Protein AF-A0A3D3RFQ2-F1 (afdb_monomer_lite)

pLDDT: mean 84.74, std 10.27, range [47.0, 96.25]

Secondary structure (DSSP, 8-state):
---EEEEEEEETTEEEEEEEPPPEEEEE-SSS-EEEEEE-TTS-EEEEEEE-TT-EEEE--SSPEEEEEEETTEEEEEEE-TT-EEEEEEETTEEEEEEEE-S--

Structure (mmCIF, N/CA/C/O backbone):
data_AF-A0A3D3RFQ2-F1
#
_entry.id   AF-A0A3D3RFQ2-F1
#
loop_
_atom_site.group_PDB
_atom_site.id
_atom_site.type_symbol
_atom_site.label_atom_id
_atom_site.label_alt_id
_atom_site.label_comp_id
_atom_site.label_asym_id
_atom_site.label_entity_id
_atom_site.label_seq_id
_atom_site.pdbx_PDB_ins_code
_atom_site.Cartn_x
_atom_site.Cartn_y
_atom_site.Cartn_z
_atom_site.occupancy
_atom_site.B_iso_or_equiv
_atom_site.auth_seq_id
_atom_site.auth_comp_id
_atom_site.auth_asym_id
_atom_site.auth_atom_id
_atom_site.pdbx_PDB_model_num
ATOM 1 N N . GLY A 1 1 ? 15.703 -5.232 -9.888 1.00 51.25 1 GLY A N 1
ATOM 2 C CA . GLY A 1 1 ? 14.358 -4.652 -10.049 1.00 51.25 1 GLY A CA 1
ATOM 3 C C . GLY A 1 1 ? 13.536 -5.581 -10.910 1.00 51.25 1 GLY A C 1
ATOM 4 O O . GLY A 1 1 ? 14.098 -6.161 -11.831 1.00 51.25 1 GLY A O 1
ATOM 5 N N . ARG A 1 2 ? 12.255 -5.774 -10.589 1.00 57.34 2 ARG A N 1
ATOM 6 C CA . ARG A 1 2 ? 11.299 -6.421 -11.498 1.00 57.34 2 ARG A CA 1
ATOM 7 C C . ARG A 1 2 ? 10.775 -5.330 -12.437 1.00 57.34 2 ARG A C 1
ATOM 9 O O . ARG A 1 2 ? 10.507 -4.233 -11.965 1.00 57.34 2 ARG A O 1
ATOM 16 N N . TYR A 1 3 ? 10.692 -5.596 -13.735 1.00 62.81 3 TYR A N 1
ATOM 17 C CA . TYR A 1 3 ? 10.136 -4.672 -14.730 1.00 62.81 3 TYR A CA 1
ATOM 18 C C . TYR A 1 3 ? 8.958 -5.359 -15.411 1.00 62.81 3 TYR A C 1
ATOM 20 O O . TYR A 1 3 ? 9.064 -6.540 -15.747 1.00 62.81 3 TYR A O 1
ATOM 28 N N . ARG A 1 4 ? 7.848 -4.644 -15.612 1.00 66.56 4 ARG A N 1
ATOM 29 C CA . ARG A 1 4 ? 6.675 -5.183 -16.310 1.00 66.56 4 ARG A CA 1
ATOM 30 C C . ARG A 1 4 ? 6.725 -4.736 -17.766 1.00 66.56 4 ARG A C 1
ATOM 32 O O . ARG A 1 4 ? 7.017 -3.575 -18.049 1.00 66.56 4 ARG A O 1
ATOM 39 N N . ILE A 1 5 ? 6.480 -5.657 -18.696 1.00 68.88 5 ILE A N 1
ATOM 40 C CA . ILE A 1 5 ? 6.347 -5.296 -20.109 1.00 68.88 5 ILE A CA 1
ATOM 41 C C . ILE A 1 5 ? 5.049 -4.502 -20.243 1.00 68.88 5 ILE A C 1
ATOM 43 O O . ILE A 1 5 ? 3.970 -5.026 -19.979 1.00 68.88 5 ILE A O 1
ATOM 47 N N . ASN A 1 6 ? 5.175 -3.239 -20.626 1.00 72.88 6 ASN A N 1
ATOM 48 C CA . ASN A 1 6 ? 4.053 -2.338 -20.853 1.00 72.88 6 ASN A CA 1
ATOM 49 C C . ASN A 1 6 ? 3.520 -2.478 -22.281 1.00 72.88 6 ASN A C 1
ATOM 51 O O . ASN A 1 6 ? 2.316 -2.511 -22.516 1.00 72.88 6 ASN A O 1
ATOM 55 N N . LYS A 1 7 ? 4.433 -2.588 -23.251 1.00 73.88 7 LYS A N 1
ATOM 56 C CA . LYS A 1 7 ? 4.085 -2.700 -24.666 1.00 73.88 7 LYS A CA 1
ATOM 57 C C . LYS A 1 7 ? 5.120 -3.522 -25.412 1.00 73.88 7 LYS A C 1
ATOM 59 O O . LYS A 1 7 ? 6.313 -3.398 -25.141 1.00 73.88 7 LYS A O 1
ATOM 64 N N . VAL A 1 8 ? 4.654 -4.318 -26.367 1.00 75.81 8 VAL A N 1
ATOM 65 C CA . VAL A 1 8 ? 5.494 -4.974 -27.369 1.00 75.81 8 VAL A CA 1
ATOM 66 C C . VAL A 1 8 ? 5.020 -4.507 -28.737 1.00 75.81 8 VAL A C 1
ATOM 68 O O . VAL A 1 8 ? 3.871 -4.740 -29.100 1.00 75.81 8 VAL A O 1
ATOM 71 N N . ASP A 1 9 ? 5.899 -3.842 -29.475 1.00 81.25 9 ASP A N 1
ATOM 72 C CA . ASP A 1 9 ? 5.684 -3.444 -30.860 1.00 81.25 9 ASP A CA 1
ATOM 73 C C . ASP A 1 9 ? 6.641 -4.218 -31.767 1.00 81.25 9 ASP A C 1
ATOM 75 O O . ASP A 1 9 ? 7.808 -4.446 -31.442 1.00 81.25 9 ASP A O 1
ATOM 79 N N . TRP A 1 10 ? 6.141 -4.608 -32.936 1.00 72.19 10 TRP A N 1
ATOM 80 C CA . TRP A 1 10 ? 6.935 -5.263 -33.967 1.00 72.19 10 TRP A CA 1
ATOM 81 C C . TRP A 1 10 ? 7.125 -4.320 -35.155 1.00 72.19 10 TRP A C 1
ATOM 83 O O . TRP A 1 10 ? 6.154 -3.958 -35.820 1.00 72.19 10 TRP A O 1
ATOM 93 N N . SER A 1 11 ? 8.371 -3.944 -35.449 1.00 79.62 11 SER A N 1
ATOM 94 C CA . SER A 1 11 ? 8.744 -3.185 -36.647 1.00 79.62 11 SER A CA 1
ATOM 95 C C . SER A 1 11 ? 9.912 -3.878 -37.349 1.00 79.62 11 SER A C 1
ATOM 97 O O . SER A 1 11 ? 11.074 -3.638 -37.047 1.00 79.62 11 SER A O 1
ATOM 99 N N . ASN A 1 12 ? 9.604 -4.784 -38.284 1.00 73.38 12 ASN A N 1
ATOM 100 C CA . ASN A 1 12 ? 10.589 -5.645 -38.954 1.00 73.38 12 ASN A CA 1
ATOM 101 C C . ASN A 1 12 ? 11.870 -4.875 -39.364 1.00 73.38 12 ASN A C 1
ATOM 103 O O . ASN A 1 12 ? 11.752 -3.873 -40.077 1.00 73.38 12 ASN A O 1
ATOM 107 N N . PRO A 1 13 ? 13.078 -5.317 -38.951 1.00 82.12 13 PRO A N 1
ATOM 108 C CA . PRO A 1 13 ? 13.412 -6.562 -38.230 1.00 82.12 13 PRO A CA 1
ATOM 109 C C . PRO A 1 13 ? 13.484 -6.448 -36.699 1.00 82.12 13 PRO A C 1
ATOM 111 O O . PRO A 1 13 ? 14.058 -7.311 -36.041 1.00 82.12 13 PRO A O 1
ATOM 114 N N . GLN A 1 14 ? 12.951 -5.379 -36.119 1.00 78.31 14 GLN A N 1
ATOM 115 C CA . GLN A 1 14 ? 13.103 -5.031 -34.712 1.00 78.31 14 GLN A CA 1
ATOM 116 C C . GLN A 1 14 ? 11.865 -5.410 -33.886 1.00 78.31 14 GLN A C 1
ATOM 118 O O . GLN A 1 14 ? 10.721 -5.148 -34.263 1.00 78.31 14 GLN A O 1
ATOM 123 N N . LEU A 1 15 ? 12.121 -5.997 -32.716 1.00 80.50 15 LEU A N 1
ATOM 124 C CA . LEU A 1 15 ? 11.161 -6.136 -31.625 1.00 80.50 15 LEU A CA 1
ATOM 125 C C . LEU A 1 15 ? 11.421 -5.003 -30.632 1.00 80.50 15 LEU A C 1
ATOM 127 O O . LEU A 1 15 ? 12.505 -4.938 -30.050 1.00 80.50 15 LEU A O 1
ATOM 131 N N . LEU A 1 16 ? 10.443 -4.131 -30.421 1.00 81.38 16 LEU A N 1
ATOM 132 C CA . LEU A 1 16 ? 10.509 -3.094 -29.400 1.00 81.38 16 LEU A CA 1
ATOM 133 C C . LEU A 1 16 ? 9.664 -3.516 -28.200 1.00 81.38 16 LEU A C 1
ATOM 135 O O . LEU A 1 16 ? 8.461 -3.715 -28.325 1.00 81.38 16 LEU A O 1
ATOM 139 N N . ALA A 1 17 ? 10.284 -3.616 -27.026 1.00 77.31 17 ALA A N 1
ATOM 140 C CA . ALA A 1 17 ? 9.575 -3.790 -25.765 1.00 77.31 17 ALA A CA 1
ATOM 141 C C . ALA A 1 17 ? 9.765 -2.539 -24.903 1.00 77.31 17 ALA A C 1
ATOM 143 O O . ALA A 1 17 ? 10.894 -2.136 -24.619 1.00 77.31 17 ALA A O 1
ATOM 144 N N . THR A 1 18 ? 8.667 -1.917 -24.484 1.00 76.00 18 THR A N 1
ATOM 145 C CA . THR A 1 18 ? 8.691 -0.848 -23.483 1.00 76.00 18 THR A CA 1
ATOM 146 C C . THR A 1 18 ? 8.415 -1.457 -22.120 1.00 76.00 18 THR A C 1
ATOM 148 O O . THR A 1 18 ? 7.416 -2.153 -21.935 1.00 76.00 18 THR A O 1
ATOM 151 N N . PHE A 1 19 ? 9.291 -1.180 -21.160 1.00 68.56 19 PHE A N 1
ATOM 152 C CA . PHE A 1 19 ? 9.153 -1.630 -19.781 1.00 68.56 19 PHE A CA 1
ATOM 153 C C . PHE A 1 19 ? 8.673 -0.479 -18.903 1.00 68.56 19 PHE A C 1
ATOM 155 O O . PHE A 1 19 ? 9.154 0.645 -19.042 1.00 68.56 19 PHE A O 1
ATOM 162 N N . THR A 1 20 ? 7.759 -0.765 -17.982 1.00 69.62 20 THR A N 1
ATOM 163 C CA . THR A 1 20 ? 7.373 0.154 -16.909 1.00 69.62 20 THR A CA 1
ATOM 164 C C . THR A 1 20 ? 7.795 -0.398 -15.559 1.00 69.62 20 THR A C 1
ATOM 166 O O . THR A 1 20 ? 8.080 -1.591 -15.383 1.00 69.62 20 THR A O 1
ATOM 169 N N . VAL A 1 21 ? 7.880 0.515 -14.597 1.00 70.69 21 VAL A N 1
ATOM 170 C CA . VAL A 1 21 ? 8.053 0.157 -13.197 1.00 70.69 21 VAL A CA 1
ATOM 171 C C . VAL A 1 21 ? 6.775 -0.559 -12.753 1.00 70.69 21 VAL A C 1
ATOM 173 O O . VAL A 1 21 ? 5.690 -0.047 -13.020 1.00 70.69 21 VAL A O 1
ATOM 176 N N . PRO A 1 22 ? 6.865 -1.749 -12.138 1.00 74.00 22 PRO A N 1
ATOM 177 C CA . PRO A 1 22 ? 5.690 -2.410 -11.599 1.00 74.00 22 PRO A CA 1
ATOM 178 C C . PRO A 1 22 ? 5.082 -1.534 -10.502 1.00 74.00 22 PRO A C 1
ATOM 180 O O . PRO A 1 22 ? 5.784 -1.085 -9.594 1.00 74.00 22 PRO A O 1
ATOM 183 N N . GLU A 1 23 ? 3.783 -1.286 -10.615 1.00 85.00 23 GLU A N 1
ATOM 184 C CA . GLU A 1 23 ? 3.038 -0.483 -9.653 1.00 85.00 23 GLU A CA 1
ATOM 185 C C . GLU A 1 23 ? 3.015 -1.180 -8.292 1.00 85.00 23 GLU A C 1
ATOM 187 O O . GLU A 1 23 ? 2.842 -2.396 -8.188 1.00 85.00 23 GLU A O 1
ATOM 192 N N . LEU A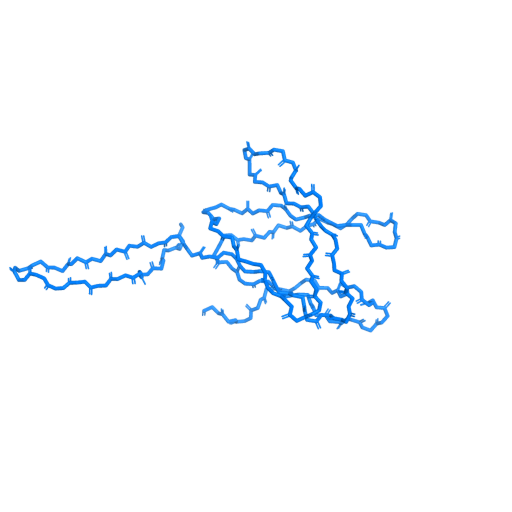 1 24 ? 3.182 -0.395 -7.234 1.00 88.81 24 LEU A N 1
ATOM 193 C CA . LEU A 1 24 ? 2.898 -0.824 -5.876 1.00 88.81 24 LEU A CA 1
ATOM 194 C C . LEU A 1 24 ? 1.424 -0.549 -5.603 1.00 88.81 24 LEU A C 1
ATOM 196 O O . LEU A 1 24 ? 0.978 0.589 -5.745 1.00 88.81 24 LEU A O 1
ATOM 200 N N . LYS A 1 25 ? 0.675 -1.566 -5.187 1.00 92.69 25 LYS A N 1
ATOM 201 C CA . LYS A 1 25 ? -0.753 -1.436 -4.882 1.00 92.69 25 LYS A CA 1
ATOM 202 C C . LYS A 1 25 ? -1.001 -1.681 -3.401 1.00 92.69 25 LYS A C 1
ATOM 204 O O . LYS A 1 25 ? -0.459 -2.621 -2.831 1.00 92.69 25 LYS A O 1
ATOM 209 N N . LEU A 1 26 ? -1.825 -0.844 -2.785 1.00 93.25 26 LEU A N 1
ATOM 210 C CA . LEU A 1 26 ? -2.288 -1.011 -1.413 1.00 93.25 26 LEU A CA 1
ATOM 211 C C . LEU A 1 26 ? -3.814 -1.011 -1.394 1.00 93.25 26 LEU A C 1
ATOM 213 O O . LEU A 1 26 ? -4.418 -0.008 -1.768 1.00 93.25 26 LEU A O 1
ATOM 217 N N . THR A 1 27 ? -4.420 -2.099 -0.933 1.00 94.56 27 THR A N 1
ATOM 218 C CA . THR A 1 27 ? -5.876 -2.266 -0.850 1.00 94.56 27 THR A CA 1
ATOM 219 C C . THR A 1 27 ? -6.326 -2.364 0.602 1.00 94.56 27 THR A C 1
ATOM 221 O O . THR A 1 27 ? -5.663 -2.975 1.442 1.00 94.56 27 THR A O 1
ATOM 224 N N . ASN A 1 28 ? -7.458 -1.738 0.913 1.00 94.25 28 ASN A N 1
ATOM 225 C CA . ASN A 1 28 ? -8.097 -1.849 2.217 1.00 94.25 28 ASN A CA 1
ATOM 226 C C . ASN A 1 28 ? -9.318 -2.768 2.134 1.00 94.25 28 ASN A C 1
ATOM 228 O O . ASN A 1 28 ? -10.415 -2.296 1.856 1.00 94.25 28 ASN A O 1
ATOM 232 N N . ASP A 1 29 ? -9.158 -4.045 2.468 1.00 91.75 29 ASP A N 1
ATOM 233 C CA . ASP A 1 29 ? -10.269 -5.006 2.540 1.00 91.75 29 ASP A CA 1
ATOM 234 C C . ASP A 1 29 ? -10.902 -5.088 3.937 1.00 91.75 29 ASP A C 1
ATOM 236 O O . ASP A 1 29 ? -11.683 -5.991 4.257 1.00 91.75 29 ASP A O 1
ATOM 240 N N . THR A 1 30 ? -10.601 -4.118 4.800 1.00 90.00 30 THR A N 1
ATOM 241 C CA . THR A 1 30 ? -11.272 -3.964 6.091 1.00 90.00 30 THR A CA 1
ATOM 242 C C . THR A 1 30 ? -12.563 -3.160 5.945 1.00 90.00 30 THR A C 1
ATOM 244 O O . THR A 1 30 ? -12.896 -2.638 4.886 1.00 90.00 30 THR A O 1
ATOM 247 N N . LYS A 1 31 ? -13.315 -3.032 7.043 1.00 89.00 31 LYS A N 1
ATOM 248 C CA . LYS A 1 31 ? -14.549 -2.230 7.100 1.00 89.00 31 LYS A CA 1
ATOM 249 C C . LYS A 1 31 ? -14.327 -0.810 7.629 1.00 89.00 31 LYS A C 1
ATOM 251 O O . LYS A 1 31 ? -15.300 -0.096 7.858 1.00 89.00 31 LYS A O 1
ATOM 256 N N . VAL A 1 32 ? -13.077 -0.409 7.862 1.00 89.94 32 VAL A N 1
ATOM 257 C CA . VAL A 1 32 ? -12.725 0.875 8.483 1.00 89.94 32 VAL A CA 1
ATOM 258 C C . VAL A 1 32 ? -11.853 1.684 7.529 1.00 89.94 32 VAL A C 1
ATOM 260 O O . VAL A 1 32 ? -10.967 1.136 6.880 1.00 89.94 32 VAL A O 1
ATOM 263 N N . GLU A 1 33 ? -12.100 2.992 7.431 1.00 92.12 33 GLU A N 1
ATOM 264 C CA . GLU A 1 33 ? -11.213 3.900 6.695 1.00 92.12 33 GLU A CA 1
ATOM 265 C C . GLU A 1 33 ? -9.838 3.947 7.369 1.00 92.12 33 GLU A C 1
ATOM 267 O O . GLU A 1 33 ? -9.730 4.073 8.590 1.00 92.12 33 GLU A O 1
ATOM 272 N N . MET A 1 34 ? -8.780 3.846 6.569 1.00 91.19 34 MET A N 1
ATOM 273 C CA . MET A 1 34 ? -7.411 3.907 7.062 1.00 91.19 34 MET A CA 1
ATOM 274 C C . MET A 1 34 ? -6.798 5.264 6.785 1.00 91.19 34 MET A C 1
ATOM 276 O O . MET A 1 34 ? -6.793 5.715 5.644 1.00 91.19 34 MET A O 1
ATOM 280 N N . GLU A 1 35 ? -6.210 5.861 7.816 1.00 94.50 35 GLU A N 1
ATOM 281 C CA . GLU A 1 35 ? -5.385 7.055 7.689 1.00 94.50 35 GLU A CA 1
ATOM 282 C C . GLU A 1 35 ? -3.910 6.687 7.856 1.00 94.50 35 GLU A C 1
ATOM 284 O O . GLU A 1 35 ? -3.532 6.019 8.825 1.00 94.50 35 GLU A O 1
ATOM 289 N N . TYR A 1 36 ? -3.075 7.077 6.896 1.00 94.62 36 TYR A N 1
ATOM 290 C CA . TYR A 1 36 ? -1.677 6.661 6.858 1.00 94.62 36 TYR A CA 1
ATOM 291 C C . TYR A 1 36 ? -0.772 7.671 6.163 1.00 94.62 36 TYR A C 1
ATOM 293 O O . TYR A 1 36 ? -1.218 8.561 5.445 1.00 94.62 36 TYR A O 1
ATOM 301 N N . GLU A 1 37 ? 0.528 7.504 6.352 1.00 96.25 37 GLU A N 1
ATOM 302 C CA . GLU A 1 37 ? 1.560 8.307 5.710 1.00 96.25 37 GLU A CA 1
ATOM 303 C C . GLU A 1 37 ? 2.543 7.393 4.981 1.00 96.25 37 GLU A C 1
ATOM 305 O O . GLU A 1 37 ? 2.776 6.247 5.382 1.00 96.25 37 GLU A O 1
ATOM 310 N N . LEU A 1 38 ? 3.137 7.919 3.912 1.00 95.06 38 LEU A N 1
ATOM 311 C CA . LEU A 1 38 ? 4.156 7.229 3.127 1.00 95.06 38 LEU A CA 1
ATOM 312 C C . LEU A 1 38 ? 5.450 8.021 3.110 1.00 95.06 38 LEU A C 1
ATOM 314 O O . LEU A 1 38 ? 5.439 9.247 3.041 1.00 95.06 38 LEU A O 1
ATOM 318 N N . LYS A 1 39 ? 6.571 7.312 3.106 1.00 94.44 39 LYS A N 1
ATOM 319 C CA . LYS A 1 39 ? 7.896 7.890 2.930 1.00 94.44 39 LYS A CA 1
ATOM 320 C C . LYS A 1 39 ? 8.679 7.086 1.900 1.00 94.44 39 LYS A C 1
ATOM 322 O O . LYS A 1 39 ? 8.835 5.875 2.038 1.00 94.44 39 LYS A O 1
ATOM 327 N N . SER A 1 40 ? 9.196 7.769 0.883 1.00 89.00 40 SER A N 1
ATOM 328 C CA . SER A 1 40 ? 10.197 7.199 -0.021 1.00 89.00 40 SER A CA 1
ATOM 329 C C . SER A 1 40 ? 11.601 7.316 0.596 1.00 89.00 40 SER A C 1
ATOM 331 O O . SER A 1 40 ? 11.791 8.081 1.546 1.00 89.00 40 SER A O 1
ATOM 333 N N . PRO A 1 41 ? 12.619 6.614 0.067 1.00 86.69 41 PRO A N 1
ATOM 334 C CA . PRO A 1 41 ? 13.986 6.702 0.588 1.00 86.69 41 PRO A CA 1
ATOM 335 C C . PRO A 1 41 ? 14.564 8.126 0.613 1.00 86.69 41 PRO A C 1
ATOM 337 O O . PRO A 1 41 ? 15.402 8.429 1.459 1.00 86.69 41 PRO A O 1
ATOM 340 N N . TYR A 1 42 ? 14.104 8.991 -0.296 1.00 84.62 42 TYR A N 1
ATOM 341 C CA . TYR A 1 42 ? 14.640 10.339 -0.506 1.00 84.62 42 TYR A CA 1
ATOM 342 C C . TYR A 1 42 ? 13.642 11.455 -0.179 1.00 84.62 42 TYR A C 1
ATOM 344 O O . TYR A 1 42 ? 13.932 12.619 -0.442 1.00 84.62 42 TYR A O 1
ATOM 352 N N . SER A 1 43 ? 12.470 11.124 0.367 1.00 86.81 43 SER A N 1
ATOM 353 C CA . SER A 1 43 ? 11.455 12.109 0.748 1.00 86.81 43 SER A CA 1
ATOM 354 C C . SER A 1 43 ? 11.217 12.105 2.251 1.00 86.81 43 SER A C 1
ATOM 356 O O . SER A 1 43 ? 11.492 11.127 2.950 1.00 86.81 43 SER A O 1
ATOM 358 N N . ASP A 1 44 ? 10.624 13.186 2.741 1.00 93.00 44 ASP A N 1
ATOM 359 C CA . ASP A 1 44 ? 9.953 13.164 4.031 1.00 93.00 44 ASP A CA 1
ATOM 360 C C . ASP A 1 44 ? 8.655 12.346 3.963 1.00 93.00 44 ASP A C 1
ATOM 362 O O . ASP A 1 44 ? 8.254 11.837 2.907 1.00 93.00 44 ASP A O 1
ATOM 366 N N . TRP A 1 45 ? 8.027 12.178 5.125 1.00 93.81 45 TRP A N 1
ATOM 367 C CA . TRP A 1 45 ? 6.701 11.582 5.229 1.00 93.81 45 TRP A CA 1
ATOM 368 C C . TRP A 1 45 ? 5.670 12.491 4.557 1.00 93.81 45 TRP A C 1
ATOM 370 O O . TRP A 1 45 ? 5.565 13.668 4.892 1.00 93.81 45 TRP A O 1
ATOM 380 N N . GLY A 1 46 ? 4.918 11.935 3.613 1.00 90.88 46 GLY A N 1
ATOM 381 C CA . GLY A 1 46 ? 3.768 12.569 2.982 1.00 90.88 46 GLY A CA 1
ATOM 382 C C . GLY A 1 46 ? 2.457 11.978 3.493 1.00 90.88 46 GLY A C 1
ATOM 383 O O . GLY A 1 46 ? 2.401 10.801 3.860 1.00 90.88 46 GLY A O 1
ATOM 384 N N . GLY A 1 47 ? 1.404 12.793 3.482 1.00 90.38 47 GLY A N 1
ATOM 385 C CA . GLY A 1 47 ? 0.075 12.444 3.980 1.00 90.38 47 GLY A CA 1
ATOM 386 C C . GLY A 1 47 ? -0.504 13.532 4.900 1.00 90.38 47 GLY A C 1
ATOM 387 O O . GLY A 1 47 ? 0.004 14.656 4.901 1.00 90.38 47 GLY A O 1
ATOM 388 N N . PRO A 1 48 ? -1.559 13.214 5.673 1.00 92.44 48 PRO A N 1
ATOM 389 C CA . PRO A 1 48 ? -2.197 11.900 5.760 1.00 92.44 48 PRO A CA 1
ATOM 390 C C . PRO A 1 48 ? -3.000 11.546 4.500 1.00 92.44 48 PRO A C 1
ATOM 392 O O . PRO A 1 48 ? -3.772 12.350 3.980 1.00 92.44 48 PRO A O 1
ATOM 395 N N . TYR A 1 49 ? -2.830 10.317 4.024 1.00 93.75 49 TYR A N 1
ATOM 396 C CA . TYR A 1 49 ? -3.669 9.698 3.003 1.00 93.75 49 TYR A CA 1
ATOM 397 C C . TYR A 1 49 ? -4.806 8.935 3.669 1.00 93.75 49 TYR A C 1
ATOM 399 O O . TYR A 1 49 ? -4.629 8.364 4.745 1.00 93.75 49 TYR A O 1
ATOM 407 N N . LYS A 1 50 ? -5.957 8.893 3.001 1.00 94.88 50 LYS A N 1
ATOM 408 C CA . LYS A 1 50 ? -7.135 8.157 3.454 1.00 94.88 50 LYS A CA 1
ATOM 409 C C . LYS A 1 50 ? -7.481 7.079 2.447 1.00 94.88 50 LYS A C 1
ATOM 411 O O . LYS A 1 50 ? -7.593 7.391 1.270 1.00 94.88 50 LYS A O 1
ATOM 416 N N . LEU A 1 51 ? -7.633 5.845 2.910 1.00 93.94 51 LEU A N 1
ATOM 417 C CA . LEU A 1 51 ? -7.973 4.691 2.083 1.00 93.94 51 LEU A CA 1
ATOM 418 C C . LEU A 1 51 ? -9.259 4.066 2.614 1.00 93.94 51 LEU A C 1
ATOM 420 O O . LEU A 1 51 ? -9.274 3.490 3.709 1.00 93.94 51 LEU A O 1
ATOM 424 N N . LYS A 1 52 ? -10.351 4.209 1.864 1.00 95.06 52 LYS A N 1
ATOM 425 C CA . LYS A 1 52 ? -11.666 3.719 2.286 1.00 95.06 52 LYS A CA 1
ATOM 426 C C . LYS A 1 52 ? -11.759 2.193 2.183 1.00 95.06 52 LYS A C 1
ATOM 428 O O . LYS A 1 52 ? -10.983 1.580 1.454 1.00 95.06 52 LYS A O 1
ATOM 433 N N . PRO A 1 53 ? -12.718 1.569 2.886 1.00 93.31 53 PRO A N 1
ATOM 434 C CA . PRO A 1 53 ? -13.058 0.160 2.687 1.00 93.31 53 PRO A CA 1
ATOM 435 C C . PRO A 1 53 ? -13.306 -0.177 1.211 1.00 93.31 53 PRO A C 1
ATOM 437 O O . PRO A 1 53 ? -14.096 0.496 0.548 1.00 93.31 53 PRO A O 1
ATOM 440 N N . GLY A 1 54 ? -12.645 -1.218 0.712 1.00 92.69 54 GLY A N 1
ATOM 441 C CA . GLY A 1 54 ? -12.679 -1.679 -0.678 1.00 92.69 54 GLY A CA 1
ATOM 442 C C . GLY A 1 54 ? -11.887 -0.817 -1.668 1.00 92.69 54 GLY A C 1
ATOM 443 O O . GLY A 1 54 ? -11.875 -1.116 -2.861 1.00 92.69 54 GLY A O 1
ATOM 444 N N . GLU A 1 55 ? -11.239 0.258 -1.216 1.00 95.19 55 GLU A N 1
ATOM 445 C CA . GLU A 1 55 ? -10.453 1.136 -2.081 1.00 95.19 55 GLU A CA 1
ATOM 446 C C . GLU A 1 55 ? -9.015 0.627 -2.229 1.00 95.19 55 GLU A C 1
ATOM 448 O O . GLU A 1 55 ? -8.475 -0.070 -1.365 1.00 95.19 55 GLU A O 1
ATOM 453 N N . SER A 1 56 ? -8.387 0.984 -3.350 1.00 94.81 56 SER A N 1
ATOM 454 C CA . SER A 1 56 ? -6.975 0.722 -3.608 1.00 94.81 56 SER A CA 1
ATOM 455 C C . SER A 1 56 ? -6.257 2.002 -4.011 1.00 94.81 56 SER A C 1
ATOM 457 O O . SER A 1 56 ? -6.756 2.748 -4.850 1.00 94.81 56 SER A O 1
ATOM 459 N N . HIS A 1 57 ? -5.056 2.209 -3.482 1.00 94.69 57 HIS A N 1
ATOM 460 C CA . HIS A 1 57 ? -4.120 3.203 -3.995 1.00 94.69 57 HIS A CA 1
ATOM 461 C C . HIS A 1 57 ? -2.990 2.512 -4.755 1.00 94.69 57 HIS A C 1
ATOM 463 O O . HIS A 1 57 ? -2.426 1.525 -4.276 1.00 94.69 57 HIS A O 1
ATOM 469 N N . THR A 1 58 ? -2.657 3.041 -5.929 1.00 91.88 58 THR A N 1
ATOM 470 C CA . THR A 1 58 ? -1.520 2.605 -6.741 1.00 91.88 58 THR A CA 1
ATOM 471 C C . THR A 1 58 ? -0.428 3.666 -6.730 1.00 91.88 58 THR A C 1
ATOM 473 O O . THR A 1 58 ? -0.696 4.868 -6.705 1.00 91.88 58 THR A O 1
ATOM 476 N N . PHE A 1 59 ? 0.820 3.213 -6.714 1.00 87.56 59 PHE A N 1
ATOM 477 C CA . PHE A 1 59 ? 1.998 4.065 -6.671 1.00 87.56 59 PHE A CA 1
ATOM 478 C C . PHE A 1 59 ? 3.018 3.584 -7.697 1.00 87.56 59 PHE A C 1
ATOM 480 O O . PHE A 1 59 ? 3.445 2.427 -7.661 1.00 87.56 59 PHE A O 1
ATOM 487 N N . ASP A 1 60 ? 3.491 4.501 -8.536 1.00 82.69 60 ASP A N 1
ATOM 488 C CA . ASP A 1 60 ? 4.616 4.279 -9.449 1.00 82.69 60 ASP A CA 1
ATOM 489 C C . ASP A 1 60 ? 5.947 4.326 -8.684 1.00 82.69 60 ASP A C 1
ATOM 491 O O . ASP A 1 60 ? 6.787 5.213 -8.853 1.00 82.69 60 ASP A O 1
ATOM 495 N N . ALA A 1 61 ? 6.129 3.383 -7.760 1.00 78.31 61 ALA A N 1
ATOM 496 C CA . ALA A 1 61 ? 7.270 3.346 -6.862 1.00 78.31 61 ALA A CA 1
ATOM 497 C C . ALA A 1 61 ? 8.317 2.333 -7.343 1.00 78.31 61 ALA A C 1
ATOM 499 O O . ALA A 1 61 ? 8.189 1.128 -7.141 1.00 78.31 61 ALA A O 1
ATOM 500 N N . ALA A 1 62 ? 9.417 2.834 -7.916 1.00 77.00 62 ALA A N 1
ATOM 501 C CA . ALA A 1 62 ? 10.572 2.012 -8.311 1.00 77.00 62 ALA A CA 1
ATOM 502 C C . ALA A 1 62 ? 11.434 1.545 -7.125 1.00 77.00 62 ALA A C 1
ATOM 504 O O . ALA A 1 62 ? 12.379 0.773 -7.296 1.00 77.00 62 ALA A O 1
ATOM 505 N N . THR A 1 63 ? 11.124 2.030 -5.923 1.00 83.94 63 THR A N 1
ATOM 506 C CA . THR A 1 63 ? 11.829 1.719 -4.678 1.00 83.94 63 THR A CA 1
ATOM 507 C C . THR A 1 63 ? 10.819 1.402 -3.580 1.00 83.94 63 THR A C 1
ATOM 509 O O . THR A 1 63 ? 9.681 1.868 -3.671 1.00 83.94 63 THR A O 1
ATOM 512 N N . PRO A 1 64 ? 11.200 0.614 -2.558 1.00 89.81 64 PRO A N 1
ATOM 513 C CA . PRO A 1 64 ? 10.314 0.336 -1.439 1.00 89.81 64 PRO A CA 1
ATOM 514 C C . PRO A 1 64 ? 9.844 1.620 -0.751 1.00 89.81 64 PRO A C 1
ATOM 516 O O . PRO A 1 64 ? 10.631 2.550 -0.556 1.00 89.81 64 PRO A O 1
ATOM 519 N N . LEU A 1 65 ? 8.574 1.649 -0.354 1.00 92.50 65 LEU A N 1
ATOM 520 C CA . LEU A 1 65 ? 7.994 2.741 0.420 1.00 92.50 65 LEU A CA 1
ATOM 521 C C . LEU A 1 65 ? 7.861 2.327 1.883 1.00 92.50 65 LEU A C 1
ATOM 523 O O . LEU A 1 65 ? 7.468 1.205 2.193 1.00 92.50 65 LEU A O 1
ATOM 527 N N . LEU A 1 66 ? 8.150 3.246 2.797 1.00 94.94 66 LEU A N 1
ATOM 528 C CA . LEU A 1 66 ? 7.781 3.089 4.195 1.00 94.94 66 LEU A CA 1
ATOM 529 C C . LEU A 1 66 ? 6.351 3.569 4.378 1.00 94.94 66 LEU A C 1
ATOM 531 O O . LEU A 1 66 ? 6.011 4.690 4.013 1.00 94.94 66 LEU A O 1
ATOM 535 N N . TYR A 1 67 ? 5.535 2.724 4.981 1.00 94.88 67 TYR A N 1
ATOM 536 C CA . TYR A 1 67 ? 4.175 3.021 5.386 1.00 94.88 67 TYR A CA 1
ATOM 537 C C . TYR A 1 67 ? 4.133 3.188 6.892 1.00 94.88 67 TYR A C 1
ATOM 539 O O . TYR A 1 67 ? 4.727 2.386 7.615 1.00 94.88 67 TYR A O 1
ATOM 547 N N . ARG A 1 68 ? 3.391 4.178 7.385 1.00 95.06 68 ARG A N 1
ATOM 548 C CA . ARG A 1 68 ? 3.047 4.244 8.805 1.00 95.06 68 ARG A CA 1
ATOM 549 C C . ARG A 1 68 ? 1.601 4.647 9.024 1.00 95.06 68 ARG A C 1
ATOM 551 O O . ARG A 1 68 ? 1.062 5.464 8.286 1.00 95.06 68 ARG A O 1
ATOM 558 N N . ARG A 1 69 ? 1.006 4.123 10.090 1.00 92.88 69 ARG A N 1
ATOM 559 C CA . ARG A 1 69 ? -0.319 4.530 10.571 1.00 92.88 69 ARG A CA 1
ATOM 560 C C . ARG A 1 69 ? -0.391 4.481 12.088 1.00 92.88 69 ARG A C 1
ATOM 562 O O . ARG A 1 69 ? 0.362 3.738 12.723 1.00 92.88 69 ARG A O 1
ATOM 569 N N . LYS A 1 70 ? -1.340 5.218 12.659 1.00 90.38 70 LYS A N 1
ATOM 570 C CA . LYS A 1 70 ? -1.648 5.173 14.089 1.00 90.38 70 LYS A CA 1
ATOM 571 C C . LYS A 1 70 ? -2.907 4.339 14.322 1.00 90.38 70 LYS A C 1
ATOM 573 O O . LYS A 1 70 ? -3.977 4.707 13.855 1.00 90.38 70 LYS A O 1
ATOM 578 N N . VAL A 1 71 ? -2.794 3.242 15.068 1.00 85.81 71 VAL A N 1
ATOM 579 C CA . VAL A 1 71 ? -3.915 2.354 15.432 1.00 85.81 71 VAL A CA 1
ATOM 580 C C . VAL A 1 71 ? -3.873 2.122 16.935 1.00 85.81 71 VAL A C 1
ATOM 582 O O . VAL A 1 71 ? -2.823 1.783 17.469 1.00 85.81 71 VAL A O 1
ATOM 585 N N . ASN A 1 72 ? -4.989 2.333 17.640 1.00 84.81 72 ASN A N 1
ATOM 586 C CA . ASN A 1 72 ? -5.076 2.157 19.100 1.00 84.81 72 ASN A CA 1
ATOM 587 C C . ASN A 1 72 ? -3.945 2.866 19.874 1.00 84.81 72 ASN A C 1
ATOM 589 O O . ASN A 1 72 ? -3.361 2.328 20.810 1.00 84.81 72 ASN A O 1
ATOM 593 N N . ASN A 1 73 ? -3.615 4.090 19.447 1.00 84.88 73 ASN A N 1
ATOM 594 C CA . ASN A 1 73 ? -2.523 4.910 19.980 1.00 84.88 73 ASN A CA 1
ATOM 595 C C . ASN A 1 73 ? -1.100 4.330 19.810 1.00 84.88 73 ASN A C 1
ATOM 597 O O . ASN A 1 73 ? -0.146 4.904 20.331 1.00 84.88 73 ASN A O 1
ATOM 601 N N . GLN A 1 74 ? -0.942 3.255 19.038 1.00 87.06 74 GLN A N 1
ATOM 602 C CA . GLN A 1 74 ? 0.342 2.682 18.647 1.00 87.06 74 GLN A CA 1
ATOM 603 C C . GLN A 1 74 ? 0.664 3.034 17.194 1.00 87.06 74 GLN A C 1
ATOM 605 O O . GLN A 1 74 ? -0.214 3.040 16.330 1.00 87.06 74 GLN A O 1
ATOM 610 N N . MET A 1 75 ? 1.935 3.329 16.921 1.00 91.62 75 MET A N 1
ATOM 611 C CA . MET A 1 75 ? 2.410 3.504 15.552 1.00 91.62 75 MET A CA 1
ATOM 612 C C . MET A 1 75 ? 2.796 2.155 14.963 1.00 91.62 75 MET A C 1
ATOM 614 O O . MET A 1 75 ? 3.674 1.473 15.485 1.00 91.62 75 MET A O 1
ATOM 618 N N . GLN A 1 76 ? 2.158 1.800 13.855 1.00 91.62 76 GLN A N 1
ATOM 619 C CA . GLN A 1 76 ? 2.540 0.665 13.026 1.00 91.62 76 GLN A CA 1
ATOM 620 C C . GLN A 1 76 ? 3.351 1.182 11.844 1.00 91.62 76 GLN A C 1
ATOM 622 O O . GLN A 1 76 ? 2.958 2.171 11.222 1.00 91.62 76 GLN A O 1
ATOM 627 N N . VAL A 1 77 ? 4.469 0.523 11.545 1.00 93.44 77 VAL A N 1
ATOM 628 C CA . VAL A 1 77 ? 5.346 0.859 10.420 1.00 93.44 77 VAL A CA 1
ATOM 629 C C . VAL A 1 77 ? 5.596 -0.403 9.607 1.00 93.44 77 VAL A C 1
ATOM 631 O O . VAL A 1 77 ? 5.993 -1.424 10.162 1.00 93.44 77 VAL A O 1
ATOM 634 N N . PHE A 1 78 ? 5.382 -0.322 8.298 1.00 93.00 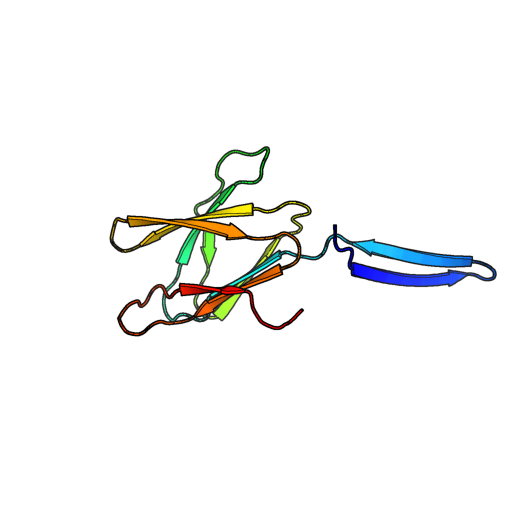78 PHE A N 1
ATOM 635 C CA . PHE A 1 78 ? 5.593 -1.419 7.359 1.00 93.00 78 PHE A CA 1
ATOM 636 C C . PHE A 1 78 ? 6.495 -0.962 6.214 1.00 93.00 78 PHE A C 1
ATOM 638 O O . PHE A 1 78 ? 6.511 0.214 5.852 1.00 93.00 78 PHE A O 1
ATOM 645 N N . THR A 1 79 ? 7.248 -1.896 5.638 1.00 93.00 79 THR A N 1
ATOM 646 C CA . THR A 1 79 ? 7.986 -1.659 4.392 1.00 93.00 79 THR A CA 1
ATOM 647 C C . THR A 1 79 ? 7.204 -2.293 3.256 1.00 93.00 79 THR A C 1
ATOM 649 O O . THR A 1 79 ? 7.016 -3.505 3.245 1.00 93.00 79 THR A O 1
ATOM 652 N N . LEU A 1 80 ? 6.749 -1.474 2.315 1.00 91.81 80 LEU A N 1
ATOM 653 C CA . LEU A 1 80 ? 6.039 -1.908 1.124 1.00 91.81 80 LEU A CA 1
ATOM 654 C C . LEU A 1 80 ? 7.058 -2.083 -0.003 1.00 91.81 80 LEU A C 1
ATOM 656 O O . LEU A 1 80 ? 7.668 -1.111 -0.455 1.00 91.81 80 LEU A O 1
ATOM 660 N N . ALA A 1 81 ? 7.285 -3.322 -0.430 1.00 88.81 81 ALA A N 1
ATOM 661 C CA . ALA A 1 81 ? 8.205 -3.620 -1.519 1.00 88.81 81 ALA A CA 1
ATOM 662 C C . ALA A 1 81 ? 7.707 -3.034 -2.854 1.00 88.81 81 ALA A C 1
ATOM 664 O O . ALA A 1 81 ? 6.511 -3.012 -3.140 1.00 88.81 81 ALA A O 1
ATOM 665 N N . ALA A 1 82 ? 8.643 -2.555 -3.678 1.00 86.44 82 ALA A N 1
ATOM 666 C CA . ALA A 1 82 ? 8.341 -2.020 -5.004 1.00 86.44 82 ALA A CA 1
ATOM 667 C C . ALA A 1 82 ? 7.691 -3.088 -5.895 1.00 86.44 82 ALA A C 1
ATOM 669 O O . ALA A 1 82 ? 8.156 -4.231 -5.930 1.00 86.44 82 ALA A O 1
ATOM 670 N N . GLY A 1 83 ? 6.653 -2.707 -6.641 1.00 84.62 83 GLY A N 1
ATOM 671 C CA . GLY A 1 83 ? 5.969 -3.614 -7.561 1.00 84.62 83 GLY A CA 1
ATOM 672 C C . GLY A 1 83 ? 5.225 -4.768 -6.906 1.00 84.62 83 GLY A C 1
ATOM 673 O O . GLY A 1 83 ? 5.105 -5.819 -7.525 1.00 84.62 83 GLY A O 1
ATOM 674 N N . SER A 1 84 ? 4.827 -4.612 -5.644 1.00 87.81 84 SER A N 1
ATOM 675 C CA . SER A 1 84 ? 4.065 -5.614 -4.897 1.00 87.81 84 SER A CA 1
ATOM 676 C C . SER A 1 84 ? 2.663 -5.091 -4.608 1.00 87.81 84 SER A C 1
ATOM 678 O O . SER A 1 84 ? 2.439 -3.878 -4.529 1.00 87.81 84 SER A O 1
ATOM 680 N N . HIS A 1 85 ? 1.719 -6.006 -4.428 1.00 91.75 85 HIS A N 1
ATOM 681 C CA . HIS A 1 85 ? 0.369 -5.684 -3.989 1.00 91.75 85 HIS A CA 1
ATOM 682 C C . HIS A 1 85 ? 0.228 -6.095 -2.526 1.00 91.75 85 HIS A C 1
ATOM 684 O O . HIS A 1 85 ? 0.515 -7.228 -2.161 1.00 91.75 85 HIS A O 1
ATOM 690 N N . PHE A 1 86 ? -0.161 -5.149 -1.679 1.00 92.19 86 PHE A N 1
ATOM 691 C CA . PHE A 1 86 ? -0.459 -5.366 -0.273 1.00 92.19 86 PHE A CA 1
ATOM 692 C C . 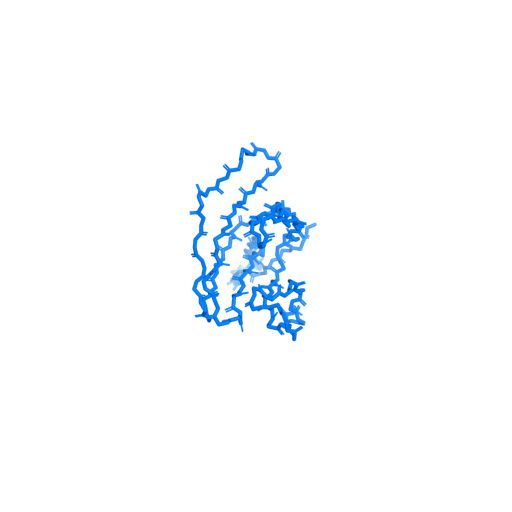PHE A 1 86 ? -1.941 -5.146 0.020 1.00 92.19 86 PHE A C 1
ATOM 694 O O . PHE A 1 86 ? -2.564 -4.229 -0.520 1.00 92.19 86 PHE A O 1
ATOM 701 N N . GLU A 1 87 ? -2.477 -5.938 0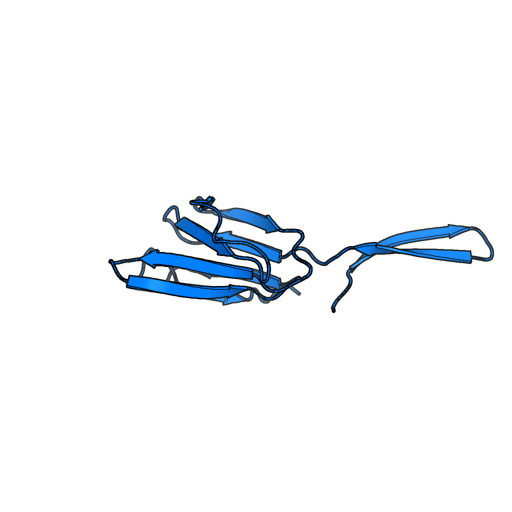.938 1.00 93.00 87 GLU A N 1
ATOM 702 C CA . GLU A 1 87 ? -3.877 -5.906 1.348 1.00 93.00 87 GLU A CA 1
ATOM 703 C C . GLU A 1 87 ? -3.974 -5.848 2.866 1.00 93.00 87 GLU A C 1
ATOM 705 O O . GLU A 1 87 ? -3.295 -6.580 3.591 1.00 93.00 87 GLU A O 1
ATOM 710 N N . PHE A 1 88 ? -4.833 -4.965 3.363 1.00 91.06 88 PHE A N 1
ATOM 711 C CA . PHE A 1 88 ? -5.243 -5.011 4.753 1.00 91.06 88 PHE A CA 1
ATOM 712 C C . PHE A 1 88 ? -6.459 -5.912 4.907 1.00 91.06 88 PHE A C 1
ATOM 714 O O . PHE A 1 88 ? -7.562 -5.538 4.511 1.00 91.06 88 PHE A O 1
ATOM 721 N N . LEU A 1 89 ? -6.262 -7.058 5.551 1.00 88.06 89 LEU A N 1
ATOM 722 C CA . LEU A 1 89 ? -7.327 -8.016 5.821 1.00 88.06 89 LEU A CA 1
ATOM 723 C C . LEU A 1 89 ? -7.872 -7.833 7.243 1.00 88.06 89 LEU A C 1
ATOM 725 O O . LEU A 1 89 ? -7.095 -7.565 8.168 1.00 88.06 89 LEU A O 1
ATOM 729 N N . PRO A 1 90 ? -9.193 -7.976 7.454 1.00 84.88 90 PRO A N 1
ATOM 730 C CA . PRO A 1 90 ? -9.782 -7.904 8.782 1.00 84.88 90 PRO A CA 1
ATOM 731 C C . PRO A 1 90 ? -9.264 -9.052 9.653 1.00 84.88 90 PRO A C 1
ATOM 733 O O . PRO A 1 90 ? -9.252 -10.208 9.240 1.00 84.88 90 PRO A O 1
ATOM 736 N N . GLU A 1 91 ? -8.881 -8.736 10.885 1.00 79.88 91 GLU A N 1
ATOM 737 C CA . GLU A 1 91 ? -8.409 -9.716 11.862 1.00 79.88 91 GLU A CA 1
ATOM 738 C C . GLU A 1 91 ? -9.359 -9.729 13.068 1.00 79.88 91 GLU A C 1
ATOM 740 O O . GLU A 1 91 ? -9.902 -8.693 13.468 1.00 79.88 91 GLU A O 1
ATOM 745 N N . ASN A 1 92 ? -9.601 -10.908 13.648 1.00 71.44 92 ASN A N 1
ATOM 746 C CA . ASN A 1 92 ? -10.503 -11.054 14.790 1.00 71.44 92 ASN A CA 1
ATOM 747 C C . ASN A 1 92 ? -10.027 -10.187 15.966 1.00 71.44 92 ASN A C 1
ATOM 749 O O . ASN A 1 92 ? -8.974 -10.429 16.545 1.00 71.44 92 ASN A O 1
ATOM 753 N N . GLY A 1 93 ? -10.824 -9.178 16.328 1.00 68.56 93 GLY A N 1
ATOM 754 C CA . GLY A 1 93 ? -10.493 -8.224 17.392 1.00 68.56 93 GLY A CA 1
ATOM 755 C C . GLY A 1 93 ? -9.686 -6.999 16.941 1.00 68.56 93 GLY A C 1
ATOM 756 O O . GLY A 1 93 ? -9.505 -6.081 17.738 1.00 68.56 93 GLY A O 1
ATOM 757 N N . ASN A 1 94 ? -9.269 -6.923 15.673 1.00 75.75 94 ASN A N 1
ATOM 758 C CA . ASN A 1 94 ? -8.569 -5.777 15.097 1.00 75.75 94 ASN A CA 1
ATOM 759 C C . ASN A 1 94 ? -9.296 -5.288 13.832 1.00 75.75 94 ASN A C 1
ATOM 761 O O . ASN A 1 94 ? -9.031 -5.716 12.708 1.00 75.75 94 ASN A O 1
ATOM 765 N N . ALA A 1 95 ? -10.217 -4.339 14.027 1.00 73.69 95 ALA A N 1
ATOM 766 C CA . ALA A 1 95 ? -11.014 -3.752 12.948 1.00 73.69 95 ALA A CA 1
ATOM 767 C C . ALA A 1 95 ? -10.175 -2.987 11.906 1.00 73.69 95 ALA A C 1
ATOM 769 O O . ALA A 1 95 ? -10.632 -2.802 10.781 1.00 73.69 95 ALA A O 1
ATOM 770 N N . SER A 1 96 ? -8.955 -2.569 12.262 1.00 74.06 96 SER A N 1
ATOM 771 C CA . SER A 1 96 ? -7.996 -1.934 11.348 1.00 74.06 96 SER A CA 1
ATOM 772 C C . SER A 1 96 ? -7.162 -2.949 10.557 1.00 74.06 96 SER A C 1
ATOM 774 O O . SER A 1 96 ? -6.358 -2.546 9.717 1.00 74.06 96 SER A O 1
ATOM 776 N N . GLY A 1 97 ? -7.344 -4.246 10.809 1.00 83.75 97 GLY A N 1
ATOM 777 C CA . GLY A 1 97 ? -6.737 -5.336 10.055 1.00 83.75 97 GLY A CA 1
ATOM 778 C C . GLY A 1 97 ? -5.219 -5.449 10.183 1.00 83.75 97 GLY A C 1
ATOM 779 O O . GLY A 1 97 ? -4.548 -4.616 10.806 1.00 83.75 97 GLY A O 1
ATOM 780 N N . MET A 1 98 ? -4.682 -6.489 9.557 1.00 86.50 98 MET A N 1
ATOM 781 C CA . MET A 1 98 ? -3.250 -6.744 9.417 1.00 86.50 98 MET A CA 1
ATOM 782 C C . MET A 1 98 ? -2.862 -6.658 7.938 1.00 86.50 98 MET A C 1
ATOM 784 O O . MET A 1 98 ? -3.676 -6.949 7.064 1.00 86.50 98 MET A O 1
ATOM 788 N N . LEU A 1 99 ? -1.646 -6.181 7.668 1.00 89.81 99 LEU A N 1
ATOM 789 C CA . LEU A 1 99 ? -1.128 -6.032 6.313 1.00 89.81 99 LEU A CA 1
ATOM 790 C C . LEU A 1 99 ? -0.522 -7.353 5.835 1.00 89.81 99 LEU A C 1
ATOM 792 O O . LEU A 1 99 ? 0.350 -7.903 6.510 1.00 89.81 99 LEU A O 1
ATOM 796 N N . PHE A 1 100 ? -0.927 -7.800 4.654 1.00 87.94 100 PHE A N 1
ATOM 797 C CA . PHE A 1 100 ? -0.387 -8.971 3.972 1.00 87.94 100 PHE A CA 1
ATOM 798 C C . PHE A 1 100 ? 0.069 -8.588 2.565 1.00 87.94 100 PHE A C 1
ATOM 800 O O . PHE A 1 100 ? -0.466 -7.655 1.973 1.00 87.94 100 PHE A O 1
ATOM 807 N N . GLU A 1 101 ? 1.067 -9.290 2.032 1.00 87.75 101 GLU A N 1
ATOM 808 C CA . GLU A 1 101 ? 1.351 -9.256 0.595 1.00 87.75 101 GLU A CA 1
ATOM 809 C C . GLU A 1 101 ? 0.331 -10.169 -0.101 1.00 87.75 101 GLU A C 1
ATOM 811 O O . GLU A 1 101 ? 0.171 -11.328 0.294 1.00 87.75 101 GLU A O 1
ATOM 816 N N . ALA A 1 102 ? -0.393 -9.635 -1.084 1.00 82.69 102 ALA A N 1
ATOM 817 C CA . ALA A 1 102 ? -1.356 -10.391 -1.871 1.00 82.69 102 ALA A CA 1
ATOM 818 C C . ALA A 1 102 ?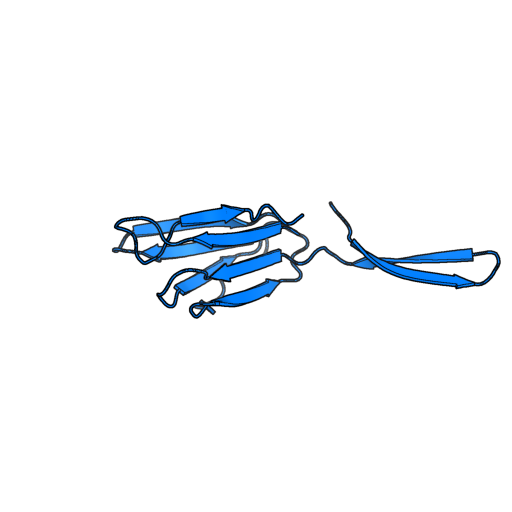 -0.634 -11.501 -2.646 1.00 82.69 102 ALA A C 1
ATOM 820 O O . ALA A 1 102 ? 0.514 -11.353 -3.067 1.00 82.69 102 ALA A O 1
ATOM 821 N N . SER A 1 103 ? -1.319 -12.625 -2.858 1.00 72.69 103 SER A N 1
ATOM 822 C CA . SER A 1 103 ? -0.754 -13.765 -3.600 1.00 72.69 103 SER A CA 1
ATOM 823 C C . SER A 1 103 ? -0.719 -13.535 -5.119 1.00 72.69 103 SER A C 1
ATOM 825 O O . SER A 1 103 ? -0.212 -14.371 -5.866 1.00 72.69 103 SER A O 1
ATOM 827 N N . ASP A 1 104 ? -1.246 -12.399 -5.567 1.00 60.66 104 ASP A N 1
ATOM 828 C CA . ASP A 1 104 ? -1.535 -12.066 -6.953 1.00 60.66 104 ASP A CA 1
ATOM 829 C C . ASP A 1 104 ? -0.311 -11.385 -7.589 1.00 60.66 104 ASP A C 1
ATOM 831 O O . ASP A 1 104 ? -0.289 -10.171 -7.792 1.00 60.66 104 ASP A O 1
ATOM 835 N N . ASN A 1 105 ? 0.740 -12.159 -7.870 1.00 47.00 105 ASN A N 1
ATOM 836 C CA . ASN A 1 105 ? 1.935 -11.692 -8.588 1.00 47.00 105 ASN A CA 1
ATOM 837 C C . ASN A 1 105 ? 2.169 -12.489 -9.874 1.00 47.00 105 ASN A C 1
ATOM 839 O O . ASN A 1 105 ? 2.300 -13.731 -9.782 1.00 47.00 105 ASN A O 1
#

Sequence (105 aa):
GRYRINKVDWSNPQLLATFTVPELKLTNDTKVEMEYELKSPYSDWGGPYKLKPGESHTFDAATPLLYRRKVNNQMQVFTLAAGSHFEFLPENGNASGMLFEASDN

Foldseek 3Di:
DDWDFPDWDDDPPDIDTDTAWQKEKEFEQFQDKFFKWKDDPPDDIDDRDIHHHGGMDIDSDNAWIWMWGADPNDIDIDIGGTNWYKYFDDDVVGRRGDIDTDPPD

Radius of gyration: 16.68 Å; chains: 1; bounding box: 29×27×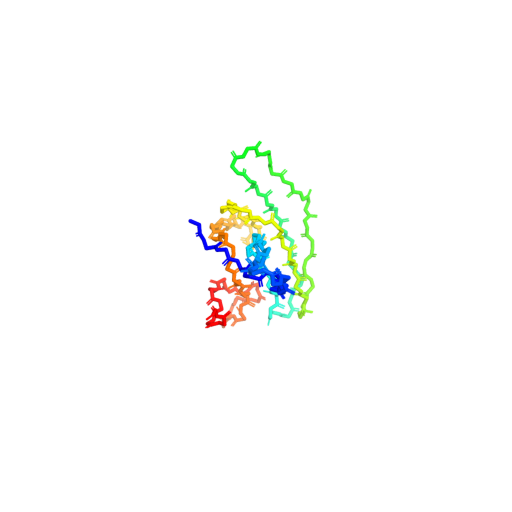59 Å

Organism: NCBI:txid122